Protein AF-A0A7L9BS24-F1 (afdb_monomer_lite)

Secondary structure (DSSP, 8-state):
--THHHHHHHHHHHHHTT----TT--HHHHHHHHHHHHHIIIIIHHHHHHHHHT--PPTTSSPPHHHHHHHHHHHHHHHHHHHHHS--HHHHHHHHHHHHHHS----------

Structure (mmCIF, N/CA/C/O backbone):
data_AF-A0A7L9BS24-F1
#
_entry.id   AF-A0A7L9BS24-F1
#
loop_
_atom_site.group_PDB
_atom_site.id
_atom_site.type_symbol
_atom_site.label_atom_id
_atom_site.label_alt_id
_atom_site.label_comp_id
_atom_site.label_asym_id
_atom_site.label_entity_id
_atom_site.label_seq_id
_atom_site.pdbx_PDB_ins_code
_atom_site.Cartn_x
_atom_site.Cartn_y
_atom_site.Cartn_z
_atom_site.occupancy
_atom_site.B_iso_or_equiv
_atom_site.auth_seq_id
_atom_site.auth_comp_id
_atom_site.auth_asym_id
_atom_site.auth_atom_id
_atom_site.pdbx_PDB_model_num
ATOM 1 N N . MET A 1 1 ? -17.594 8.097 -20.939 1.00 53.56 1 MET A N 1
ATOM 2 C CA . MET A 1 1 ? -16.633 7.911 -19.829 1.00 53.56 1 MET A CA 1
ATOM 3 C C . MET A 1 1 ? -17.338 8.371 -18.563 1.00 53.56 1 MET A C 1
ATOM 5 O O . MET A 1 1 ? -17.618 9.554 -18.462 1.00 53.56 1 MET A O 1
ATOM 9 N N . SER A 1 2 ? -17.772 7.445 -17.703 1.00 59.19 2 SER A N 1
ATOM 10 C CA . SER A 1 2 ? -18.663 7.763 -16.575 1.00 59.19 2 SER A CA 1
ATOM 11 C C . SER A 1 2 ? -17.946 8.594 -15.497 1.00 59.19 2 SER A C 1
ATOM 13 O O . SER A 1 2 ? -16.777 8.303 -15.227 1.00 59.19 2 SER A O 1
ATOM 15 N N . PRO A 1 3 ? -18.613 9.590 -14.886 1.00 68.06 3 PRO A N 1
ATOM 16 C CA . PRO A 1 3 ? -18.015 10.503 -13.905 1.00 68.06 3 PRO A CA 1
ATOM 17 C C . PRO A 1 3 ? -17.433 9.791 -12.672 1.00 68.06 3 PRO A C 1
ATOM 19 O O . PRO A 1 3 ? -16.375 10.194 -12.192 1.00 68.06 3 PRO A O 1
ATOM 22 N N . ASP A 1 4 ? -18.024 8.673 -12.240 1.00 75.44 4 ASP A N 1
ATOM 23 C CA . ASP A 1 4 ? -17.553 7.901 -11.077 1.00 75.44 4 ASP A CA 1
ATOM 24 C C . ASP A 1 4 ? -16.114 7.388 -11.246 1.00 75.44 4 ASP A C 1
ATOM 26 O O . ASP A 1 4 ? -15.274 7.528 -10.359 1.00 75.44 4 ASP A O 1
ATOM 30 N N . ARG A 1 5 ? -15.763 6.919 -12.452 1.00 78.69 5 ARG A N 1
ATOM 31 C CA . ARG A 1 5 ? -14.415 6.398 -12.743 1.00 78.69 5 ARG A CA 1
ATOM 32 C C . ARG A 1 5 ? -13.323 7.464 -12.667 1.00 78.69 5 ARG A C 1
ATOM 34 O O . ARG A 1 5 ? -12.145 7.122 -12.559 1.00 78.69 5 ARG A O 1
ATOM 41 N N . LEU A 1 6 ? -13.678 8.741 -12.807 1.00 83.75 6 LEU A N 1
ATOM 42 C CA . LEU A 1 6 ? -12.724 9.842 -12.700 1.00 83.75 6 LEU A CA 1
ATOM 43 C C . LEU A 1 6 ? -12.440 10.173 -11.232 1.00 83.75 6 LEU A C 1
ATOM 45 O O . LEU A 1 6 ? -11.276 10.349 -10.873 1.00 83.75 6 LEU A O 1
ATOM 49 N N . ALA A 1 7 ? -13.479 10.198 -10.394 1.00 84.00 7 ALA A N 1
ATOM 50 C CA . ALA A 1 7 ? -13.352 10.452 -8.962 1.00 84.00 7 ALA A CA 1
ATOM 51 C C . ALA A 1 7 ? -12.494 9.380 -8.266 1.00 84.00 7 ALA A C 1
ATOM 53 O O . ALA A 1 7 ? -11.599 9.717 -7.487 1.00 84.00 7 ALA A O 1
ATOM 54 N N . ASP A 1 8 ? -12.682 8.105 -8.617 1.00 81.56 8 ASP A N 1
ATOM 55 C CA . ASP A 1 8 ? -11.892 6.997 -8.064 1.00 81.56 8 ASP A CA 1
ATOM 56 C C . ASP A 1 8 ? -10.400 7.121 -8.402 1.00 81.56 8 ASP A C 1
ATOM 58 O O . ASP A 1 8 ? -9.531 6.943 -7.548 1.00 81.56 8 ASP A O 1
ATOM 62 N N . ARG A 1 9 ? -10.083 7.512 -9.643 1.00 78.62 9 ARG A N 1
ATOM 63 C CA . ARG A 1 9 ? -8.697 7.737 -10.085 1.00 78.62 9 ARG A CA 1
ATOM 64 C C . ARG A 1 9 ? -8.053 8.930 -9.387 1.00 78.62 9 ARG A C 1
ATOM 66 O O . ARG A 1 9 ? -6.878 8.867 -9.038 1.00 78.62 9 ARG A O 1
ATOM 73 N N . GLN A 1 10 ? -8.806 10.010 -9.180 1.00 83.31 10 GLN A N 1
ATOM 74 C CA . GLN A 1 10 ? -8.321 11.188 -8.458 1.00 83.31 10 GLN A CA 1
ATOM 75 C C . GLN A 1 10 ? -8.028 10.866 -6.988 1.00 83.31 10 GLN A C 1
ATOM 77 O O . GLN A 1 10 ? -7.024 11.336 -6.453 1.00 83.31 10 GLN A O 1
ATOM 82 N N . ARG A 1 11 ? -8.865 10.040 -6.348 1.00 79.12 11 ARG A N 1
ATOM 83 C CA . ARG A 1 11 ? -8.649 9.564 -4.976 1.00 79.12 11 ARG A CA 1
ATOM 84 C C . ARG A 1 11 ? -7.374 8.727 -4.873 1.00 79.12 11 ARG A C 1
ATOM 86 O O . ARG A 1 11 ? -6.491 9.082 -4.098 1.00 79.12 11 ARG A O 1
ATOM 93 N N . ALA A 1 12 ? -7.228 7.721 -5.736 1.00 73.75 12 ALA A N 1
ATOM 94 C CA . ALA A 1 12 ? -6.028 6.887 -5.795 1.00 73.75 12 ALA A CA 1
ATOM 95 C C . ALA A 1 12 ? -4.750 7.720 -6.020 1.00 73.75 12 ALA A C 1
ATOM 97 O O . ALA A 1 12 ? -3.729 7.497 -5.375 1.00 73.75 12 ALA A O 1
ATOM 98 N N . PHE A 1 13 ? -4.809 8.741 -6.881 1.00 77.25 13 PHE A N 1
ATOM 99 C CA . PHE A 1 13 ? -3.668 9.625 -7.131 1.00 77.25 13 PHE A CA 1
ATOM 100 C C . PHE A 1 13 ? -3.264 10.456 -5.901 1.00 77.25 13 PHE A C 1
ATOM 102 O O . PHE A 1 13 ? -2.078 10.572 -5.595 1.00 77.25 13 PHE A O 1
ATOM 109 N N . ARG A 1 14 ? -4.232 11.014 -5.162 1.00 80.12 14 ARG A N 1
ATOM 110 C CA . ARG A 1 14 ? -3.966 11.769 -3.919 1.00 80.12 14 ARG A CA 1
ATOM 111 C C . ARG 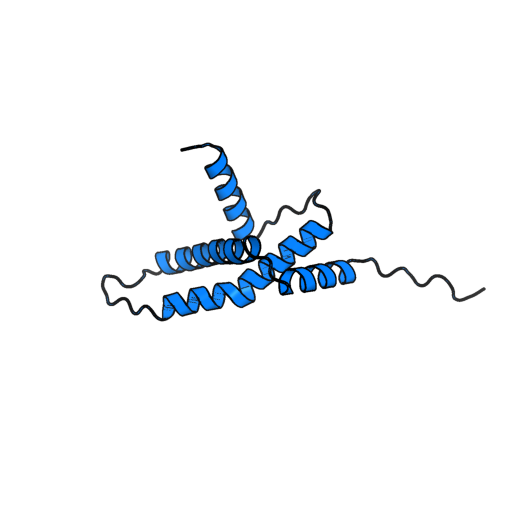A 1 14 ? -3.347 10.891 -2.837 1.00 80.12 14 ARG A C 1
ATOM 113 O O . ARG A 1 14 ? -2.455 11.332 -2.117 1.00 80.12 14 ARG A O 1
ATOM 120 N N . GLU A 1 15 ? -3.800 9.649 -2.768 1.00 72.62 15 GLU A N 1
ATOM 121 C CA . GLU A 1 15 ? -3.277 8.649 -1.850 1.00 72.62 15 GLU A CA 1
ATOM 122 C C . GLU A 1 15 ? -1.833 8.241 -2.187 1.00 72.62 15 GLU A C 1
ATOM 124 O O . GLU A 1 15 ? -1.022 8.085 -1.276 1.00 72.62 15 GLU A O 1
ATOM 129 N N . VAL A 1 16 ? -1.474 8.137 -3.474 1.00 68.31 16 VAL A N 1
ATOM 130 C CA . VAL A 1 16 ? -0.080 7.913 -3.915 1.00 68.31 16 VAL A CA 1
ATOM 131 C C . VAL A 1 16 ? 0.821 9.105 -3.576 1.00 68.31 16 VAL A C 1
ATOM 133 O O . VAL A 1 16 ? 1.977 8.915 -3.210 1.00 68.31 16 VAL A O 1
ATOM 136 N N . LEU A 1 17 ? 0.295 10.333 -3.625 1.00 71.88 17 LEU A N 1
ATOM 137 C CA . LEU A 1 17 ? 1.014 11.548 -3.216 1.00 71.88 17 LEU A CA 1
ATOM 138 C C . LEU A 1 17 ? 1.201 11.680 -1.690 1.00 71.88 17 LEU A C 1
ATOM 140 O O . LEU A 1 17 ? 1.737 12.686 -1.226 1.00 71.88 17 LEU A O 1
ATOM 144 N N . GLY A 1 18 ? 0.772 10.690 -0.901 1.00 62.59 18 GLY A N 1
ATOM 145 C CA . GLY A 1 18 ? 1.018 10.628 0.541 1.00 62.59 18 GLY A CA 1
ATOM 146 C C . GLY A 1 18 ? 0.082 11.491 1.386 1.00 62.59 18 GLY A C 1
ATOM 147 O O . GLY A 1 18 ? 0.264 11.573 2.599 1.00 62.59 18 GLY A O 1
ATOM 148 N N . ARG A 1 19 ? -0.945 12.111 0.789 1.00 66.75 19 ARG A N 1
ATOM 149 C CA . ARG A 1 19 ? -1.971 12.837 1.546 1.00 66.75 19 ARG A CA 1
ATOM 150 C C . ARG A 1 19 ? -3.175 11.933 1.776 1.00 66.75 19 ARG A C 1
ATOM 152 O O . ARG A 1 19 ? -4.170 12.020 1.060 1.00 66.75 19 ARG A O 1
ATOM 159 N N . ALA A 1 20 ? -3.059 11.057 2.770 1.00 64.81 20 ALA A N 1
ATOM 160 C CA . ALA A 1 20 ? -4.208 10.323 3.281 1.00 64.81 20 ALA A CA 1
ATOM 161 C C . ALA A 1 20 ? -5.134 11.310 4.006 1.00 64.81 20 ALA A C 1
ATOM 163 O O . ALA A 1 20 ? -4.721 11.977 4.954 1.00 64.81 20 ALA A O 1
ATOM 164 N N . ASP A 1 21 ? -6.371 11.434 3.531 1.00 70.88 21 ASP A N 1
ATOM 165 C CA . ASP A 1 21 ? -7.399 12.193 4.236 1.00 70.88 21 ASP A CA 1
ATOM 166 C C . ASP A 1 21 ? -7.909 11.339 5.402 1.00 70.88 21 ASP A C 1
ATOM 168 O O . ASP A 1 21 ? -8.674 10.388 5.216 1.00 70.88 21 ASP A O 1
ATOM 172 N N . THR A 1 22 ? -7.373 11.606 6.591 1.00 74.88 22 THR A N 1
ATOM 173 C CA . THR A 1 22 ? -7.737 10.926 7.840 1.00 74.88 22 THR A CA 1
ATOM 174 C C . THR A 1 22 ? -8.801 11.695 8.621 1.00 74.88 22 THR A C 1
ATOM 176 O O . THR A 1 22 ? -9.340 11.172 9.596 1.00 74.88 22 THR A O 1
ATOM 179 N N . ALA A 1 23 ? -9.133 12.920 8.200 1.00 78.62 23 ALA A N 1
ATOM 180 C CA . ALA A 1 23 ? -10.077 13.774 8.902 1.00 78.62 23 ALA A CA 1
ATOM 181 C C . ALA A 1 23 ? -11.483 13.152 8.888 1.00 78.62 23 ALA A C 1
ATOM 183 O O . ALA A 1 23 ? -12.058 12.887 7.835 1.00 78.62 23 ALA A O 1
ATOM 184 N N . GLY A 1 24 ? -12.037 12.905 10.078 1.00 81.12 24 GLY A N 1
ATOM 185 C CA . GLY A 1 24 ? -13.381 12.344 10.246 1.00 81.12 24 GLY A CA 1
ATOM 186 C C . GLY A 1 24 ? -13.504 10.835 10.004 1.00 81.12 24 GLY A C 1
ATOM 187 O O . GLY A 1 24 ? -14.612 10.310 10.104 1.00 81.12 24 GLY A O 1
ATOM 188 N N . LYS A 1 25 ? -12.409 10.119 9.715 1.00 87.25 25 LYS A N 1
ATOM 189 C CA . LYS A 1 25 ? -12.419 8.650 9.653 1.00 87.25 25 LYS A CA 1
ATOM 190 C C . LYS A 1 25 ? -12.306 8.047 11.060 1.00 87.25 25 LYS A C 1
ATOM 192 O O . LYS A 1 25 ? -11.563 8.586 11.881 1.00 87.25 25 LYS A O 1
ATOM 197 N N . PRO A 1 26 ? -12.989 6.923 11.344 1.00 91.25 26 PRO A N 1
ATOM 198 C CA . PRO A 1 26 ? -12.816 6.230 12.614 1.00 91.25 26 PRO A CA 1
ATOM 199 C C . PRO A 1 26 ? -11.381 5.669 12.723 1.00 91.25 26 PRO A C 1
ATOM 201 O O . PRO A 1 26 ? -10.811 5.277 11.692 1.00 91.25 26 PRO A O 1
ATOM 204 N N . PRO A 1 27 ? -10.783 5.622 13.932 1.00 89.44 27 PRO A N 1
ATOM 205 C CA . PRO A 1 27 ? -9.398 5.182 14.138 1.00 89.44 27 PRO A CA 1
ATOM 206 C C . PRO A 1 27 ? -9.089 3.817 13.517 1.00 89.44 27 PRO A C 1
ATOM 208 O O . PRO A 1 27 ? -8.014 3.613 12.959 1.00 89.44 27 PRO A O 1
ATOM 211 N N . GLU A 1 28 ? -10.056 2.901 13.534 1.00 91.81 28 GLU A N 1
ATOM 212 C CA . GLU A 1 28 ? -9.942 1.555 12.974 1.00 91.81 28 GLU A CA 1
ATOM 213 C C . GLU A 1 28 ? -9.730 1.577 11.461 1.00 91.81 28 GLU A C 1
ATOM 215 O O . GLU A 1 28 ? -8.928 0.809 10.930 1.00 91.81 28 GLU A O 1
ATOM 220 N N . THR A 1 29 ? -10.407 2.492 10.762 1.00 91.25 29 THR A N 1
ATOM 221 C CA . THR A 1 29 ? -10.215 2.671 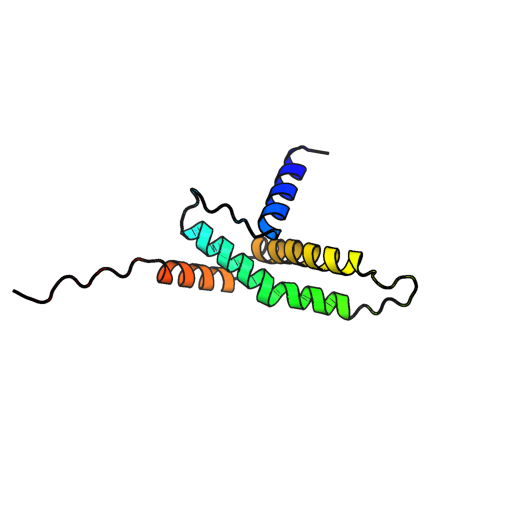9.317 1.00 91.25 29 THR A CA 1
ATOM 222 C C . THR A 1 29 ? -8.853 3.286 9.028 1.00 91.25 29 THR A C 1
ATOM 224 O O . THR A 1 29 ? -8.175 2.848 8.107 1.00 91.25 29 THR A O 1
ATOM 227 N N . VAL A 1 30 ? -8.403 4.249 9.838 1.00 91.00 30 VAL A N 1
ATOM 228 C CA . VAL A 1 30 ? -7.078 4.867 9.667 1.00 91.00 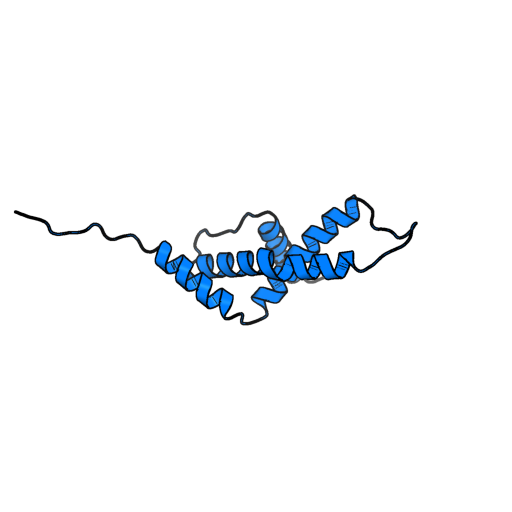30 VAL A CA 1
ATOM 229 C C . VAL A 1 30 ? -5.958 3.847 9.885 1.00 91.00 30 VAL A C 1
ATOM 231 O O . VAL A 1 30 ? -5.026 3.776 9.083 1.00 91.00 30 VAL A O 1
ATOM 234 N N . ALA A 1 31 ? -6.058 3.025 10.931 1.00 92.44 31 ALA A N 1
ATOM 235 C CA . ALA A 1 31 ? -5.088 1.974 11.218 1.00 92.44 31 ALA A CA 1
ATOM 236 C C . ALA A 1 31 ? -5.062 0.900 10.123 1.00 92.44 31 ALA A C 1
ATOM 238 O O . ALA A 1 31 ? -3.984 0.455 9.722 1.00 92.44 31 ALA A O 1
ATOM 239 N N . ARG A 1 32 ? -6.232 0.521 9.591 1.00 93.62 32 ARG A N 1
ATOM 240 C CA . ARG A 1 32 ? -6.320 -0.398 8.453 1.00 93.62 32 ARG A CA 1
ATOM 241 C C . ARG A 1 32 ? -5.694 0.195 7.191 1.00 93.62 32 ARG A C 1
ATOM 243 O O . ARG A 1 32 ? -4.844 -0.460 6.595 1.00 93.62 32 ARG A O 1
ATOM 250 N N . ASP A 1 33 ? -6.051 1.425 6.824 1.00 91.88 33 ASP A N 1
ATOM 251 C CA . ASP A 1 33 ? -5.512 2.117 5.645 1.00 91.88 33 ASP A CA 1
ATOM 252 C C . ASP A 1 33 ? -3.973 2.204 5.713 1.00 91.88 33 ASP A C 1
ATOM 254 O O . ASP A 1 33 ? -3.277 1.972 4.719 1.00 91.88 33 ASP A O 1
ATOM 258 N N . ALA A 1 34 ? -3.430 2.502 6.899 1.00 92.12 34 ALA A N 1
ATOM 259 C CA . ALA A 1 34 ? -1.991 2.553 7.143 1.00 92.12 34 ALA A CA 1
ATOM 260 C C . ALA A 1 34 ? -1.330 1.168 7.033 1.00 92.12 34 ALA A C 1
ATOM 262 O O . ALA A 1 34 ? -0.275 1.038 6.406 1.00 92.12 34 ALA A O 1
ATOM 263 N N . ALA A 1 35 ? -1.958 0.130 7.592 1.00 94.56 35 ALA A N 1
ATOM 264 C CA . ALA A 1 35 ? -1.473 -1.243 7.501 1.00 94.56 35 ALA A CA 1
ATOM 265 C C . ALA A 1 35 ? -1.458 -1.756 6.051 1.00 94.56 35 ALA A C 1
ATOM 267 O O . ALA A 1 35 ? -0.456 -2.317 5.607 1.00 94.56 35 ALA A O 1
ATOM 268 N N . GLU A 1 36 ? -2.528 -1.521 5.286 1.00 94.69 36 GLU A N 1
ATOM 269 C CA . GLU A 1 36 ? -2.605 -1.878 3.864 1.00 94.69 36 GLU A CA 1
ATOM 270 C C . GLU A 1 36 ? -1.514 -1.174 3.055 1.00 94.69 36 GLU A C 1
ATOM 272 O O . GLU A 1 36 ? -0.817 -1.805 2.256 1.00 94.69 36 GLU A O 1
ATOM 277 N N . GLN A 1 37 ? -1.317 0.124 3.298 1.00 92.94 37 GLN A N 1
ATOM 278 C CA . GLN A 1 37 ? -0.273 0.899 2.639 1.00 92.94 37 GLN A CA 1
ATOM 279 C C . GLN A 1 37 ? 1.126 0.357 2.955 1.00 92.94 37 GLN A C 1
ATOM 281 O O . GLN A 1 37 ? 1.945 0.206 2.045 1.00 92.94 37 GLN A O 1
ATOM 286 N N . PHE A 1 38 ? 1.393 0.024 4.217 1.00 94.75 38 PHE A N 1
ATOM 287 C CA . PHE A 1 38 ? 2.667 -0.557 4.624 1.00 94.75 38 PHE A CA 1
ATOM 288 C C . PHE A 1 38 ? 2.917 -1.902 3.938 1.00 94.75 38 PHE A C 1
ATOM 290 O O . PHE A 1 38 ? 3.986 -2.111 3.361 1.00 94.75 38 PHE A O 1
ATOM 297 N N . VAL A 1 39 ? 1.925 -2.796 3.932 1.00 95.25 39 VAL A N 1
ATOM 298 C CA . VAL A 1 39 ? 2.046 -4.116 3.299 1.00 95.25 39 VAL A CA 1
ATOM 299 C C . VAL A 1 39 ? 2.252 -3.988 1.787 1.00 95.25 39 VAL A C 1
ATOM 301 O O . VAL A 1 39 ? 3.114 -4.660 1.214 1.00 95.25 39 VAL A O 1
ATOM 304 N N . ALA A 1 40 ? 1.525 -3.078 1.135 1.00 95.62 40 ALA A N 1
ATOM 305 C CA . ALA A 1 40 ? 1.677 -2.816 -0.291 1.00 95.62 40 ALA A CA 1
ATOM 306 C C . ALA A 1 40 ? 3.103 -2.355 -0.634 1.00 95.62 40 ALA A C 1
ATOM 308 O O . ALA A 1 40 ? 3.705 -2.874 -1.575 1.00 95.62 40 ALA A O 1
ATOM 309 N N . MET A 1 41 ? 3.658 -1.419 0.141 1.00 94.88 41 MET A N 1
ATOM 310 C CA . MET A 1 41 ? 4.997 -0.864 -0.085 1.00 94.88 41 MET A CA 1
ATOM 311 C C . MET A 1 41 ? 6.123 -1.859 0.212 1.00 94.88 41 MET A C 1
ATOM 313 O O . MET A 1 41 ? 7.116 -1.889 -0.508 1.00 94.88 41 MET A O 1
ATOM 317 N N . THR A 1 42 ? 5.984 -2.666 1.261 1.00 95.50 42 THR A N 1
ATOM 318 C CA . THR A 1 42 ? 7.077 -3.518 1.760 1.00 95.50 42 THR A CA 1
ATOM 319 C C . THR A 1 42 ? 7.109 -4.904 1.133 1.00 95.50 42 THR A C 1
ATOM 321 O O . THR A 1 42 ? 8.193 -5.446 0.937 1.00 95.50 42 THR A O 1
ATOM 324 N N . PHE A 1 43 ? 5.953 -5.468 0.774 1.00 93.88 43 PHE A N 1
ATOM 325 C CA . PHE A 1 43 ? 5.877 -6.827 0.234 1.00 93.88 43 PHE A CA 1
ATOM 326 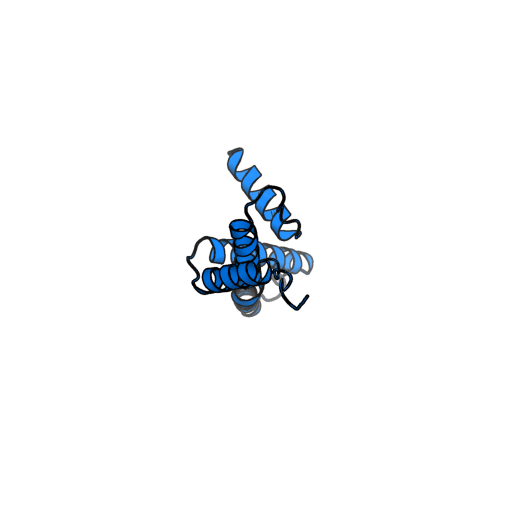C C . PHE A 1 43 ? 5.536 -6.841 -1.250 1.00 93.88 43 PHE A C 1
ATOM 328 O O . PHE A 1 43 ? 6.193 -7.531 -2.025 1.00 93.88 43 PHE A O 1
ATOM 335 N N . VAL A 1 44 ? 4.532 -6.071 -1.675 1.00 94.88 44 VAL A N 1
ATOM 336 C CA . VAL A 1 44 ? 3.997 -6.199 -3.039 1.00 94.88 44 VAL A CA 1
ATOM 337 C C . VAL A 1 44 ? 4.798 -5.388 -4.055 1.00 94.88 44 VAL A C 1
ATOM 339 O O . VAL A 1 44 ? 5.176 -5.926 -5.096 1.00 94.88 44 VAL A O 1
ATOM 342 N N . GLN A 1 45 ? 5.120 -4.126 -3.761 1.00 95.44 45 GLN A N 1
ATOM 343 C CA . GLN A 1 45 ? 5.905 -3.286 -4.674 1.00 95.44 45 GLN A CA 1
ATOM 344 C C . GLN A 1 45 ? 7.270 -3.896 -5.048 1.00 95.44 45 GLN A C 1
ATOM 346 O O . GLN A 1 45 ? 7.597 -3.880 -6.237 1.00 95.44 45 GLN A O 1
ATOM 351 N N . PRO A 1 46 ? 8.063 -4.485 -4.127 1.00 94.12 46 PRO A N 1
ATOM 352 C CA . PRO A 1 46 ? 9.332 -5.112 -4.496 1.00 94.12 46 PRO A CA 1
ATOM 353 C C . PRO A 1 46 ? 9.161 -6.302 -5.444 1.00 94.12 46 PRO A C 1
ATOM 355 O O . PRO A 1 46 ? 9.982 -6.482 -6.342 1.00 94.12 46 PRO A O 1
ATOM 358 N N . MET A 1 47 ? 8.080 -7.078 -5.300 1.00 94.19 47 MET A N 1
ATOM 359 C CA . MET A 1 47 ? 7.763 -8.166 -6.231 1.00 94.19 47 MET A CA 1
ATOM 360 C C . MET A 1 47 ? 7.441 -7.625 -7.626 1.00 94.19 47 MET A C 1
ATOM 362 O O . MET A 1 47 ? 8.000 -8.105 -8.610 1.00 94.19 47 MET A O 1
ATOM 366 N N . LEU A 1 48 ? 6.599 -6.589 -7.722 1.00 94.12 48 LEU A N 1
ATOM 367 C CA . LEU A 1 48 ? 6.265 -5.944 -9.000 1.00 94.12 48 LEU A CA 1
ATOM 368 C C . LEU A 1 48 ? 7.504 -5.343 -9.675 1.00 94.12 48 LEU A C 1
ATOM 370 O O . LEU A 1 48 ? 7.718 -5.526 -10.877 1.00 94.12 48 LEU A O 1
ATOM 374 N N . LYS A 1 49 ? 8.373 -4.704 -8.888 1.00 91.88 49 LYS A N 1
ATOM 375 C CA . LYS A 1 49 ? 9.664 -4.208 -9.359 1.00 91.88 49 LYS A CA 1
ATOM 376 C C . LYS A 1 49 ? 10.542 -5.344 -9.886 1.00 91.88 49 LYS A C 1
ATOM 378 O O . LYS A 1 49 ? 11.048 -5.231 -10.998 1.00 91.88 49 LYS A O 1
ATOM 383 N N . GLY A 1 50 ? 10.686 -6.437 -9.136 1.00 90.19 50 GLY A N 1
ATOM 384 C CA . GLY A 1 50 ? 11.477 -7.598 -9.550 1.00 90.19 50 GLY A CA 1
ATOM 385 C C . GLY A 1 50 ? 10.965 -8.241 -10.842 1.00 90.19 50 GLY A C 1
ATOM 386 O O . GLY A 1 50 ? 11.755 -8.553 -11.731 1.00 90.19 50 GLY A O 1
ATOM 387 N N . LEU A 1 51 ? 9.642 -8.365 -10.993 1.00 89.62 51 LEU A N 1
ATOM 388 C CA . LEU A 1 51 ? 9.007 -8.864 -12.219 1.00 89.62 51 LEU A CA 1
ATOM 389 C C . LEU A 1 51 ? 9.291 -7.981 -13.435 1.00 89.62 51 LEU A C 1
ATOM 391 O O . LEU A 1 51 ? 9.384 -8.476 -14.552 1.00 89.62 51 LEU A O 1
ATOM 395 N N . ARG A 1 52 ? 9.417 -6.672 -13.235 1.00 84.75 52 ARG A N 1
ATOM 396 C CA . ARG A 1 52 ? 9.739 -5.743 -14.316 1.00 84.75 52 ARG A CA 1
ATOM 397 C C . ARG A 1 52 ? 11.229 -5.719 -14.637 1.00 84.75 52 ARG A C 1
ATOM 399 O O . ARG A 1 52 ? 11.582 -5.634 -15.810 1.00 84.75 52 ARG A O 1
ATOM 406 N N . ASP A 1 53 ? 12.082 -5.764 -13.621 1.00 83.69 53 ASP A N 1
ATOM 407 C CA . ASP A 1 53 ? 13.535 -5.711 -13.794 1.00 83.69 53 ASP A CA 1
ATOM 408 C C . ASP A 1 53 ? 14.075 -6.998 -14.451 1.00 83.69 53 ASP A C 1
ATOM 410 O O . ASP A 1 53 ? 15.134 -6.967 -15.076 1.00 83.69 53 ASP A O 1
ATOM 414 N N . SER A 1 54 ? 13.329 -8.110 -14.393 1.00 79.69 54 SER A N 1
ATOM 415 C CA . SER A 1 54 ? 13.642 -9.345 -15.130 1.00 79.69 54 SER A CA 1
ATOM 416 C C . SER A 1 54 ? 13.357 -9.254 -16.640 1.00 79.69 54 SER A C 1
ATOM 418 O O . SER A 1 54 ? 13.893 -10.042 -17.422 1.00 79.69 54 SER A O 1
ATOM 420 N N . GLY A 1 55 ? 12.556 -8.275 -17.077 1.00 69.44 55 GLY A N 1
ATOM 421 C CA . GLY A 1 55 ? 12.253 -8.007 -18.481 1.00 69.44 55 GLY A CA 1
ATOM 422 C C . GLY A 1 55 ? 13.353 -7.187 -19.152 1.00 69.44 55 GLY A C 1
ATOM 423 O O . GLY A 1 55 ? 13.269 -5.961 -19.227 1.00 69.44 55 GLY A O 1
ATOM 424 N N . GLY A 1 56 ? 14.384 -7.858 -19.667 1.00 68.69 56 GLY A N 1
ATOM 425 C CA . GLY A 1 56 ? 15.457 -7.224 -20.436 1.00 68.69 56 GLY A CA 1
ATOM 426 C C . GLY A 1 56 ? 14.981 -6.726 -21.804 1.00 68.69 56 GLY A C 1
ATOM 427 O O . GLY A 1 56 ? 15.143 -7.415 -22.806 1.00 68.69 56 GLY A O 1
ATOM 428 N N . ALA A 1 57 ? 14.397 -5.528 -21.869 1.00 74.94 57 ALA A N 1
ATOM 429 C CA . ALA A 1 57 ? 14.087 -4.880 -23.142 1.00 74.94 57 ALA A CA 1
ATOM 430 C C . ALA A 1 57 ? 15.371 -4.309 -23.773 1.00 74.94 57 ALA A C 1
ATOM 432 O O . ALA A 1 57 ? 16.012 -3.425 -23.201 1.00 74.94 57 ALA A O 1
ATOM 433 N N . ALA A 1 58 ? 15.747 -4.809 -24.952 1.00 75.62 58 ALA A N 1
ATOM 434 C CA . ALA A 1 58 ? 16.873 -4.284 -25.722 1.00 75.62 58 ALA A CA 1
ATOM 435 C C . ALA A 1 58 ? 16.563 -2.884 -26.295 1.00 75.62 58 ALA A C 1
ATOM 437 O O . ALA A 1 58 ? 15.409 -2.542 -26.568 1.00 75.62 58 ALA A O 1
ATOM 438 N N . ALA A 1 59 ? 17.595 -2.063 -26.507 1.00 78.38 59 ALA A N 1
ATOM 439 C CA . ALA A 1 59 ? 17.446 -0.791 -27.220 1.00 78.38 59 ALA A CA 1
ATOM 440 C C . ALA A 1 59 ? 16.943 -1.031 -28.666 1.00 78.38 59 ALA A C 1
ATOM 442 O O . ALA A 1 59 ? 17.346 -2.028 -29.269 1.00 78.38 59 ALA A O 1
ATOM 443 N N . PRO A 1 60 ? 16.087 -0.156 -29.243 1.00 80.25 60 PRO A N 1
ATOM 444 C CA . PRO A 1 60 ? 15.616 1.152 -28.754 1.00 80.25 60 PRO A CA 1
ATOM 445 C C . PRO A 1 60 ? 14.358 1.105 -27.863 1.00 80.25 60 PRO A C 1
ATOM 447 O O . PRO A 1 60 ? 13.840 2.151 -27.489 1.00 80.25 60 PRO A O 1
ATOM 450 N N . PHE A 1 61 ? 13.863 -0.083 -27.511 1.00 82.19 61 PHE A N 1
ATOM 451 C CA . PHE A 1 61 ? 12.619 -0.270 -26.747 1.00 82.19 61 PHE A CA 1
ATOM 452 C C . PHE A 1 61 ? 12.844 -0.364 -25.229 1.00 82.19 61 PHE A C 1
ATOM 454 O O . PHE A 1 61 ? 11.935 -0.706 -24.471 1.00 82.19 61 PHE A O 1
ATOM 461 N N . ALA A 1 62 ? 14.068 -0.079 -24.778 1.00 83.62 62 ALA A N 1
ATOM 462 C CA . ALA A 1 62 ? 14.399 -0.005 -23.366 1.00 83.62 62 ALA A CA 1
ATOM 463 C C . ALA A 1 62 ? 13.658 1.174 -22.698 1.00 83.62 62 ALA A C 1
ATOM 465 O O . ALA A 1 62 ? 13.500 2.227 -23.318 1.00 83.62 62 ALA A O 1
ATOM 466 N N . PRO A 1 63 ? 13.245 1.049 -21.424 1.00 83.31 63 PRO A N 1
ATOM 467 C CA . PRO A 1 63 ? 12.483 2.094 -20.752 1.00 83.31 63 PRO A CA 1
ATOM 468 C C . PRO A 1 63 ? 13.289 3.388 -20.628 1.00 83.31 63 PRO A C 1
ATOM 470 O O . PRO A 1 63 ? 14.411 3.387 -20.102 1.00 83.31 63 PRO A O 1
ATOM 473 N N . THR A 1 64 ? 12.687 4.503 -21.035 1.00 87.56 64 THR A N 1
ATOM 474 C CA . THR A 1 64 ? 13.252 5.839 -20.805 1.00 87.56 64 THR A CA 1
ATOM 475 C C . THR A 1 64 ? 13.228 6.202 -19.314 1.00 87.56 64 THR A C 1
ATOM 477 O O . THR A 1 64 ? 12.527 5.581 -18.513 1.00 87.56 64 THR A O 1
ATOM 480 N N . GLN A 1 65 ? 13.987 7.226 -18.905 1.00 85.62 65 GLN A N 1
ATOM 481 C CA . GLN A 1 65 ? 13.982 7.681 -17.505 1.00 85.62 65 GLN A CA 1
ATOM 482 C C . GLN A 1 65 ? 12.594 8.152 -17.046 1.00 85.62 65 GLN A C 1
ATOM 484 O O . GLN A 1 65 ? 12.174 7.827 -15.937 1.00 85.62 65 GLN A O 1
ATOM 489 N N . ALA A 1 66 ? 11.856 8.841 -17.921 1.00 86.81 66 ALA A N 1
ATOM 490 C CA . ALA A 1 66 ? 10.483 9.248 -17.646 1.00 86.81 66 ALA A CA 1
ATOM 491 C C . ALA A 1 66 ? 9.578 8.027 -17.416 1.00 86.81 66 ALA A C 1
ATOM 493 O O . ALA A 1 66 ? 8.877 7.948 -16.409 1.00 86.81 66 ALA A O 1
ATOM 494 N N . GLU A 1 67 ? 9.643 7.021 -18.294 1.00 86.50 67 GLU A N 1
ATOM 495 C CA . GLU A 1 67 ? 8.864 5.792 -18.123 1.00 86.50 67 GLU A CA 1
ATOM 496 C C . GLU A 1 67 ? 9.180 5.067 -16.820 1.00 86.50 67 GLU A C 1
ATOM 498 O O . GLU A 1 67 ? 8.260 4.573 -16.177 1.00 86.50 67 GLU A O 1
ATOM 503 N N . LYS A 1 68 ? 10.452 5.005 -16.407 1.00 86.88 68 LYS A N 1
ATOM 504 C CA . LYS A 1 68 ? 10.851 4.368 -15.142 1.00 86.88 68 LYS A CA 1
ATOM 505 C C . LYS A 1 68 ? 10.183 5.024 -13.932 1.00 86.88 68 LYS A C 1
ATOM 507 O O . LYS A 1 68 ? 9.751 4.311 -13.028 1.00 86.88 68 LYS A O 1
ATOM 512 N N . GLN A 1 69 ? 10.041 6.349 -13.932 1.00 86.12 69 GLN A N 1
ATOM 513 C CA . GLN A 1 69 ? 9.340 7.069 -12.866 1.00 86.12 69 GLN A CA 1
ATOM 514 C C . GLN A 1 69 ? 7.842 6.734 -12.850 1.00 86.12 69 GLN A C 1
ATOM 516 O O . GLN A 1 69 ? 7.316 6.330 -11.813 1.00 86.12 69 GLN A O 1
ATOM 521 N N . PHE A 1 70 ? 7.161 6.811 -14.000 1.00 89.12 70 PHE A N 1
ATOM 522 C CA . PHE A 1 70 ? 5.733 6.470 -14.094 1.00 89.12 70 PHE A CA 1
ATOM 523 C C . PHE A 1 70 ? 5.450 5.008 -13.742 1.00 89.12 70 PHE A C 1
ATOM 525 O O . PHE A 1 70 ? 4.464 4.698 -13.080 1.00 89.12 70 PHE A O 1
ATOM 532 N N . ARG A 1 71 ? 6.352 4.110 -14.127 1.00 88.44 71 ARG A N 1
ATOM 533 C CA . ARG A 1 71 ? 6.338 2.690 -13.776 1.00 88.44 71 ARG A CA 1
ATOM 534 C C . ARG A 1 71 ? 6.392 2.454 -12.263 1.00 88.44 71 ARG A C 1
ATOM 536 O O . ARG A 1 71 ? 5.721 1.552 -11.775 1.00 88.44 71 ARG A O 1
ATOM 543 N N . GLY A 1 72 ? 7.150 3.248 -11.510 1.00 89.75 72 GLY A N 1
ATOM 544 C CA . GLY A 1 72 ? 7.143 3.182 -10.043 1.00 89.75 72 GLY A CA 1
ATOM 545 C C . GLY A 1 72 ? 5.791 3.584 -9.442 1.00 89.75 72 GLY A C 1
ATOM 546 O O . GLY A 1 72 ? 5.280 2.906 -8.555 1.00 89.75 72 GLY A O 1
ATOM 547 N N . LEU A 1 73 ? 5.174 4.642 -9.975 1.00 90.81 73 LEU A N 1
ATOM 548 C CA . LEU A 1 73 ? 3.860 5.114 -9.517 1.00 90.81 73 LEU A CA 1
ATOM 549 C C . LEU A 1 73 ? 2.735 4.115 -9.831 1.00 90.81 73 LEU A C 1
ATOM 551 O O . LEU A 1 73 ? 1.855 3.898 -9.002 1.00 90.81 73 LEU A O 1
ATOM 555 N N . LEU A 1 74 ? 2.778 3.487 -11.010 1.00 90.88 74 LEU A N 1
ATOM 556 C CA . LEU A 1 74 ? 1.817 2.454 -11.407 1.00 90.88 74 LEU A CA 1
ATOM 557 C C . LEU A 1 74 ? 1.910 1.213 -10.517 1.00 90.88 74 LEU A C 1
ATOM 559 O O . LEU A 1 74 ? 0.881 0.665 -10.129 1.00 90.88 74 LEU A O 1
ATOM 563 N N . ASP A 1 75 ? 3.123 0.800 -10.151 1.00 93.44 75 ASP A N 1
ATOM 564 C CA . ASP A 1 75 ? 3.312 -0.313 -9.220 1.00 93.44 75 ASP A CA 1
ATOM 565 C C . ASP A 1 75 ? 2.747 0.010 -7.840 1.00 93.44 75 ASP A C 1
ATOM 567 O O . ASP A 1 75 ? 2.173 -0.867 -7.202 1.00 93.44 75 ASP A O 1
ATOM 571 N N . ALA A 1 76 ? 2.873 1.257 -7.379 1.00 91.62 76 ALA A N 1
ATOM 572 C CA . ALA A 1 76 ? 2.333 1.664 -6.089 1.00 91.62 76 ALA A CA 1
ATOM 573 C C . ALA A 1 76 ? 0.798 1.584 -6.040 1.00 91.62 76 ALA A C 1
ATOM 575 O O . ALA A 1 76 ? 0.247 1.041 -5.080 1.00 91.62 76 ALA A O 1
ATOM 576 N N . ASP A 1 77 ? 0.114 2.066 -7.082 1.00 92.81 77 ASP A N 1
ATOM 577 C CA . ASP A 1 77 ? -1.345 1.945 -7.219 1.00 92.81 77 ASP A CA 1
ATOM 578 C C . ASP A 1 77 ? -1.779 0.477 -7.348 1.00 92.81 77 ASP A C 1
ATOM 580 O O . ASP A 1 77 ? -2.684 0.031 -6.639 1.00 92.81 77 ASP A O 1
ATOM 584 N N . LEU A 1 78 ? -1.099 -0.307 -8.191 1.00 94.19 78 LEU A N 1
ATOM 585 C CA . LEU A 1 78 ? -1.409 -1.724 -8.368 1.00 94.19 78 LEU A CA 1
ATOM 586 C C . LEU A 1 78 ? -1.211 -2.515 -7.069 1.00 94.19 78 LEU A C 1
ATOM 588 O O . LEU A 1 78 ? -2.081 -3.298 -6.694 1.00 94.19 78 LEU A O 1
ATOM 592 N N . ALA A 1 79 ? -0.106 -2.287 -6.359 1.00 94.62 79 ALA A N 1
ATOM 593 C CA . ALA A 1 79 ? 0.175 -2.928 -5.081 1.00 94.62 79 ALA A CA 1
ATOM 594 C C . ALA A 1 79 ? -0.924 -2.643 -4.052 1.00 94.62 79 ALA A C 1
ATOM 596 O O . ALA A 1 79 ? -1.400 -3.569 -3.396 1.00 94.62 79 ALA A O 1
ATOM 597 N N . ARG A 1 80 ? -1.382 -1.388 -3.957 1.00 91.50 80 ARG A N 1
ATOM 598 C CA . ARG A 1 80 ? -2.474 -1.006 -3.052 1.00 91.50 80 ARG A CA 1
ATOM 599 C C . ARG A 1 80 ? -3.768 -1.738 -3.396 1.00 91.50 80 ARG A C 1
ATOM 601 O O . ARG A 1 80 ? -4.416 -2.277 -2.507 1.00 91.50 80 ARG A O 1
ATOM 608 N N . ARG A 1 81 ? -4.113 -1.825 -4.684 1.00 92.06 81 ARG A N 1
ATOM 609 C CA . ARG A 1 81 ? -5.304 -2.560 -5.141 1.00 92.06 81 ARG A CA 1
ATOM 610 C C . ARG A 1 81 ? -5.212 -4.055 -4.860 1.00 92.06 81 ARG A C 1
ATOM 612 O O . ARG A 1 81 ? -6.209 -4.641 -4.465 1.00 92.06 81 ARG A O 1
ATOM 619 N N . ILE A 1 82 ? -4.041 -4.668 -5.041 1.00 93.81 82 ILE A N 1
ATOM 620 C CA . ILE A 1 82 ? -3.820 -6.090 -4.730 1.00 93.81 82 ILE A CA 1
ATOM 621 C C . ILE A 1 82 ? -4.044 -6.354 -3.239 1.00 93.81 82 ILE A C 1
ATOM 623 O O . ILE A 1 82 ? -4.725 -7.320 -2.884 1.00 93.81 82 ILE A O 1
ATOM 627 N N . VAL A 1 83 ? -3.479 -5.501 -2.378 1.00 94.06 83 VAL A N 1
ATOM 628 C CA . VAL A 1 83 ? -3.625 -5.629 -0.925 1.00 94.06 83 VAL A CA 1
ATOM 629 C C . VAL A 1 83 ? -5.065 -5.378 -0.492 1.00 94.06 83 VAL A C 1
ATOM 631 O O . VAL A 1 83 ? -5.603 -6.203 0.230 1.00 94.06 83 VAL A O 1
ATOM 634 N N . GLY A 1 84 ? -5.715 -4.319 -0.980 1.00 90.31 84 GLY A N 1
ATOM 635 C CA . GLY A 1 84 ? -7.094 -3.991 -0.605 1.00 90.31 84 GLY A CA 1
ATOM 636 C C . GLY A 1 84 ? -8.154 -4.948 -1.169 1.00 90.31 84 GLY A C 1
ATOM 637 O O . GLY A 1 84 ? -9.196 -5.145 -0.552 1.00 90.31 84 GLY A O 1
ATOM 638 N N . ALA A 1 85 ? -7.914 -5.573 -2.330 1.00 88.56 85 ALA A N 1
ATOM 639 C CA . ALA A 1 85 ? -8.847 -6.539 -2.924 1.00 88.56 85 ALA A CA 1
ATOM 640 C C . ALA A 1 85 ? -8.762 -7.938 -2.295 1.00 88.56 85 ALA A C 1
ATOM 642 O O . ALA A 1 85 ? -9.672 -8.749 -2.465 1.00 88.56 85 ALA A O 1
ATOM 643 N N . SER A 1 86 ? -7.664 -8.240 -1.606 1.00 83.12 86 SER A N 1
ATOM 644 C CA . SER A 1 86 ? -7.426 -9.545 -0.996 1.00 83.12 86 SER A CA 1
ATOM 645 C C . SER A 1 86 ? -7.540 -9.423 0.523 1.00 83.12 86 SER A C 1
ATOM 647 O O . SER A 1 86 ? -7.102 -8.443 1.111 1.00 83.12 86 SER A O 1
ATOM 649 N N . ASN A 1 87 ? -8.075 -10.432 1.204 1.00 84.50 87 ASN A N 1
ATOM 650 C CA . ASN A 1 87 ? -8.088 -10.429 2.669 1.00 84.50 87 ASN A CA 1
ATOM 651 C C . ASN A 1 87 ? -6.732 -10.914 3.196 1.00 84.50 87 ASN A C 1
ATOM 653 O O . ASN A 1 87 ? -6.529 -12.113 3.368 1.00 84.50 87 ASN A O 1
ATOM 657 N N . TRP A 1 88 ? -5.790 -9.991 3.403 1.00 93.50 88 TRP A N 1
ATOM 658 C CA . TRP A 1 88 ? -4.464 -10.292 3.949 1.00 93.50 88 TRP A CA 1
ATOM 659 C C . TRP A 1 88 ? -4.521 -10.382 5.483 1.00 93.50 88 TRP A C 1
ATOM 661 O O . TRP A 1 88 ? -4.652 -9.343 6.131 1.00 93.50 88 TRP A O 1
ATOM 671 N N . PRO A 1 89 ? -4.298 -11.559 6.106 1.00 94.31 89 PRO A N 1
ATOM 672 C CA . PRO A 1 89 ? -4.306 -11.676 7.571 1.00 94.31 89 PRO A CA 1
ATOM 673 C C . PRO A 1 89 ? -3.243 -10.802 8.253 1.00 94.31 89 PRO A C 1
ATOM 675 O O . PRO A 1 89 ? -3.393 -10.392 9.404 1.00 94.31 89 PRO A O 1
ATOM 678 N N . LEU A 1 90 ? -2.160 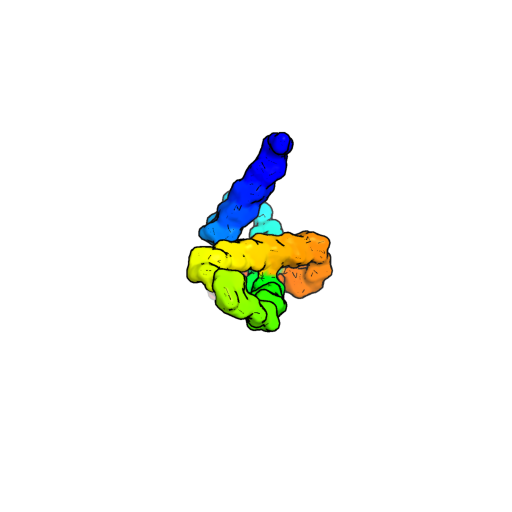-10.500 7.529 1.00 94.06 90 LEU A N 1
ATOM 679 C CA . LEU A 1 90 ? -1.096 -9.613 7.987 1.00 94.06 90 LEU A CA 1
ATOM 680 C C . LEU A 1 90 ? -1.582 -8.168 8.162 1.00 94.06 90 LEU A C 1
ATOM 682 O O . LEU A 1 90 ? -1.191 -7.519 9.127 1.00 94.06 90 LEU A O 1
ATOM 686 N N . VAL A 1 91 ? -2.457 -7.688 7.273 1.00 96.12 91 VAL A N 1
ATOM 687 C CA . VAL A 1 91 ? -3.072 -6.358 7.398 1.00 96.12 91 VAL A CA 1
ATOM 688 C C . VAL A 1 91 ? -3.918 -6.308 8.662 1.00 96.12 91 VAL A C 1
ATOM 690 O O . VAL A 1 91 ? -3.779 -5.378 9.447 1.00 96.12 91 VAL A O 1
ATOM 693 N N . ASP A 1 92 ? -4.732 -7.334 8.911 1.00 95.00 92 ASP A N 1
ATOM 694 C CA . ASP A 1 92 ? -5.597 -7.380 10.094 1.00 95.00 92 ASP A CA 1
ATOM 695 C C . ASP A 1 92 ? -4.794 -7.460 11.397 1.00 95.00 92 ASP A C 1
ATOM 697 O O . ASP A 1 92 ? -5.192 -6.919 12.430 1.00 95.00 92 ASP A O 1
ATOM 701 N N . ARG A 1 93 ? -3.656 -8.164 11.391 1.00 95.69 93 ARG A N 1
ATOM 702 C CA . ARG A 1 93 ? -2.745 -8.176 12.540 1.00 95.69 93 ARG A CA 1
ATOM 703 C C . ARG A 1 93 ? -2.116 -6.801 12.756 1.00 95.69 93 ARG A C 1
ATOM 705 O O . ARG A 1 93 ? -2.207 -6.285 13.863 1.00 95.69 93 ARG A O 1
ATOM 712 N N . LEU A 1 94 ? -1.556 -6.202 11.710 1.00 94.81 94 LEU A N 1
ATOM 713 C CA . LEU A 1 94 ? -0.874 -4.915 11.806 1.00 94.81 94 LEU A CA 1
ATOM 714 C C . LEU A 1 94 ? -1.833 -3.777 12.182 1.00 94.81 94 LEU A C 1
ATOM 716 O O . LEU A 1 94 ? -1.493 -2.948 13.013 1.00 94.81 94 LEU A O 1
ATOM 720 N N . ALA A 1 95 ? -3.050 -3.763 11.638 1.00 95.06 95 ALA A N 1
ATOM 721 C CA . ALA A 1 95 ? -4.066 -2.777 11.994 1.00 95.06 95 ALA A CA 1
ATOM 722 C C . ALA A 1 95 ? -4.444 -2.852 13.483 1.00 95.06 95 ALA A C 1
ATOM 724 O O . ALA A 1 95 ? -4.632 -1.820 14.121 1.00 95.06 95 ALA A O 1
ATOM 725 N N . ARG A 1 96 ? -4.518 -4.064 14.055 1.00 95.19 96 ARG A N 1
ATOM 726 C CA . ARG A 1 96 ? -4.748 -4.249 15.497 1.00 95.19 96 ARG A CA 1
ATOM 727 C C . ARG A 1 96 ? -3.583 -3.733 16.329 1.00 95.19 96 ARG A C 1
ATOM 729 O O . ARG A 1 96 ? -3.829 -3.031 17.301 1.00 95.19 96 ARG A O 1
ATOM 736 N N . ASP A 1 97 ? -2.354 -4.050 15.932 1.00 94.75 97 ASP A N 1
ATOM 737 C CA . ASP A 1 97 ? -1.155 -3.599 16.641 1.00 94.75 97 ASP A CA 1
ATOM 738 C C . ASP A 1 97 ? -1.064 -2.051 16.602 1.00 94.75 97 ASP A C 1
ATOM 740 O O . ASP A 1 97 ? -0.908 -1.411 17.638 1.00 94.75 97 ASP A O 1
ATOM 744 N N . LEU A 1 98 ? -1.334 -1.426 15.445 1.00 92.75 98 LEU A N 1
ATOM 745 C CA . LEU A 1 98 ? -1.390 0.038 15.291 1.00 92.75 98 LEU A CA 1
ATOM 746 C C . LEU A 1 98 ? -2.496 0.710 16.122 1.00 92.75 98 LEU A C 1
ATOM 748 O O . LEU A 1 98 ? -2.323 1.847 16.558 1.00 92.75 98 LEU A O 1
ATOM 752 N N . LEU A 1 99 ? -3.638 0.046 16.315 1.00 92.81 99 LEU A N 1
ATOM 753 C CA . LEU A 1 99 ? -4.716 0.547 17.172 1.00 92.81 99 LEU A CA 1
ATOM 754 C C . LEU A 1 99 ? -4.360 0.468 18.654 1.00 92.81 99 LEU A C 1
ATOM 756 O O . LEU A 1 99 ? -4.706 1.373 19.409 1.00 92.81 99 LEU A O 1
ATOM 760 N N . GLN A 1 100 ? -3.690 -0.608 19.068 1.00 91.31 100 GLN A N 1
ATOM 761 C CA . GLN A 1 100 ? -3.260 -0.794 20.453 1.00 91.31 100 GLN A CA 1
ATOM 762 C C . GLN A 1 100 ? -2.217 0.249 20.853 1.00 91.31 100 GLN A C 1
ATOM 764 O O . GLN A 1 100 ? -2.344 0.839 21.921 1.00 91.31 100 GLN A O 1
ATOM 769 N N . ASP A 1 101 ? -1.265 0.547 19.969 1.00 83.69 101 ASP A N 1
ATOM 770 C CA . ASP A 1 101 ? -0.241 1.570 20.210 1.00 83.69 101 ASP A CA 1
ATOM 771 C C . ASP A 1 101 ? -0.811 3.000 20.255 1.00 83.69 101 ASP A C 1
ATOM 773 O O . ASP A 1 101 ? -0.212 3.895 20.849 1.00 83.69 101 ASP A O 1
ATOM 777 N N . GLN A 1 102 ? -1.975 3.234 19.637 1.00 71.69 102 GLN A N 1
ATOM 778 C CA . GLN A 1 102 ? -2.676 4.523 19.679 1.00 71.69 102 GLN A CA 1
ATOM 779 C C . GLN A 1 102 ? -3.654 4.653 20.851 1.00 71.69 102 GLN A C 1
ATOM 781 O O . GLN A 1 102 ? -4.169 5.751 21.089 1.00 71.69 102 GLN A O 1
ATOM 786 N N . ALA A 1 103 ? -3.926 3.572 21.590 1.00 65.94 103 ALA A N 1
ATOM 787 C CA . ALA A 1 103 ? -4.729 3.663 22.798 1.00 65.94 103 ALA A CA 1
ATOM 788 C C . ALA A 1 103 ? -3.965 4.520 23.823 1.00 65.94 103 ALA A C 1
ATOM 790 O O . ALA A 1 103 ? -2.796 4.245 24.100 1.00 65.94 103 ALA A O 1
ATOM 791 N N . PRO A 1 104 ? -4.578 5.577 24.382 1.00 53.94 104 PRO A N 1
ATOM 792 C CA . PRO A 1 104 ? -3.891 6.427 25.337 1.00 53.94 104 PRO A CA 1
ATOM 793 C C . PRO A 1 104 ? -3.460 5.575 26.531 1.00 53.94 104 PRO A C 1
ATOM 795 O O . PRO A 1 104 ? -4.301 4.962 27.190 1.00 53.94 104 PRO A O 1
ATOM 798 N N . THR A 1 105 ? -2.156 5.553 26.818 1.00 52.38 105 THR A N 1
ATOM 799 C CA . THR A 1 105 ? -1.626 5.109 28.108 1.00 52.38 105 THR A CA 1
ATOM 800 C C . THR A 1 105 ? -2.379 5.874 29.189 1.00 52.38 105 THR A C 1
ATOM 802 O O . THR A 1 105 ? -2.159 7.071 29.380 1.00 52.38 105 THR A O 1
ATOM 805 N N . ALA A 1 106 ? -3.324 5.208 29.851 1.00 52.25 106 ALA A N 1
ATOM 806 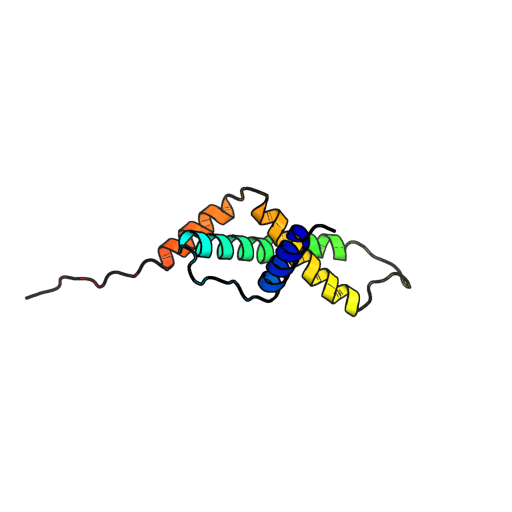C CA . ALA A 1 106 ? -4.033 5.785 30.979 1.00 52.25 106 ALA A CA 1
ATOM 807 C C . ALA A 1 106 ? -2.987 6.181 32.037 1.00 52.25 106 ALA A C 1
ATOM 809 O O . ALA A 1 106 ? -2.125 5.356 32.358 1.00 52.25 106 ALA A O 1
ATOM 810 N N . PRO A 1 107 ? -3.006 7.420 32.564 1.00 49.91 107 PRO A N 1
ATOM 811 C CA . PRO A 1 107 ? -2.120 7.777 33.660 1.00 49.91 107 PRO A CA 1
ATOM 812 C C . PRO A 1 107 ? -2.432 6.854 34.838 1.00 49.91 107 PRO A C 1
ATOM 814 O O . PRO A 1 107 ? -3.599 6.679 35.195 1.00 49.91 107 PRO A O 1
ATOM 817 N N . ALA A 1 108 ? -1.392 6.243 35.407 1.00 55.78 108 ALA A N 1
ATOM 818 C CA . ALA A 1 108 ? -1.486 5.456 36.625 1.00 55.78 108 ALA A CA 1
ATOM 819 C C . ALA A 1 108 ? -2.106 6.328 37.726 1.00 55.78 108 ALA A C 1
ATOM 821 O O . ALA A 1 108 ? -1.462 7.214 38.283 1.00 55.78 108 ALA A O 1
ATOM 822 N N . ALA A 1 109 ? -3.395 6.124 37.978 1.00 56.47 109 ALA A N 1
ATOM 823 C CA . ALA A 1 109 ? -4.092 6.696 39.110 1.00 56.47 109 ALA A CA 1
ATOM 824 C C . ALA A 1 109 ? -3.901 5.742 40.291 1.00 56.47 109 ALA A C 1
ATOM 826 O O . ALA A 1 109 ? -4.457 4.645 40.280 1.00 56.47 109 ALA A O 1
ATOM 827 N N . GLY A 1 110 ? -3.133 6.175 41.293 1.00 55.09 110 GLY A N 1
ATOM 828 C CA . GLY A 1 110 ? -3.115 5.545 42.614 1.00 55.09 110 GLY A CA 1
ATOM 829 C C . GLY A 1 110 ? -1.729 5.196 43.149 1.00 55.09 110 GLY A C 1
ATOM 830 O O . GLY A 1 110 ? -1.352 4.034 43.119 1.00 55.09 110 GLY A O 1
ATOM 831 N N . GLU A 1 111 ? -1.023 6.197 43.665 1.00 47.50 111 GLU A N 1
ATOM 832 C CA . GLU A 1 111 ? -0.020 6.092 44.739 1.00 47.50 111 GLU A CA 1
ATOM 833 C C . GLU A 1 111 ? 0.172 7.534 45.235 1.00 47.50 111 GLU A C 1
ATOM 835 O O . GLU A 1 111 ? 0.470 8.417 44.437 1.00 47.50 111 GLU A O 1
ATOM 840 N N . ASP A 1 112 ? -0.007 7.940 46.478 1.00 51.59 112 ASP A N 1
ATOM 841 C CA . ASP A 1 112 ? -0.701 7.446 47.658 1.00 51.59 112 ASP A CA 1
ATOM 842 C C . ASP A 1 112 ? -0.950 8.711 48.509 1.00 51.59 112 ASP A C 1
ATOM 844 O O . ASP A 1 112 ? -0.397 9.784 48.237 1.00 51.59 112 ASP A O 1
ATOM 848 N N . ALA A 1 113 ? -1.846 8.582 49.480 1.00 46.09 113 ALA A N 1
ATOM 849 C CA . ALA A 1 113 ? -2.251 9.609 50.438 1.00 46.09 113 ALA A CA 1
ATOM 850 C C . ALA A 1 113 ? -1.116 10.129 51.343 1.00 46.09 113 ALA A C 1
ATOM 852 O O . ALA A 1 113 ? -0.140 9.385 51.586 1.00 46.09 113 ALA A O 1
#

Radius of gyration: 19.67 Å; chains: 1; bounding box: 36×25×79 Å

pLDDT: mean 82.68, std 13.3, range [46.09, 96.12]

Foldseek 3Di:
DDPVVVVVVVQLVCVLVVDDPCPPPDLLVVLLLVLLLVCLVPPQLVVQVVVVVVPPDDPPPPDDPVRVVVSSSVSSSVSSCVSVVDPDVSSVVRSVVSVVVPPDPDPDPDDDD

Sequence (113 aa):
MSPDRLADRQRAFREVLGRADTAGKPPETVARDAAEQFVAMTFVQPMLKGLRDSGGAAAPFAPTQAEKQFRGLLDADLARRIVGASNWPLVDRLARDLLQDQAPTAPAAGEDA